Protein AF-A0A2R6PNF6-F1 (afdb_monomer_lite)

Radius of gyration: 22.4 Å; chains: 1; bounding box: 50×34×69 Å

Sequence (167 aa):
MGDRWRPDLLGSSRYIWYPLDFSSGSPQLVPADVWSVNIQAGTRFYFTTAHPSKMIKQFDVDATRRLFIGTYSAATGTSYEAENGQLGGSATIASDPSFSGGRVVGYLGRSFVNGGSNVLVDQPNTGGGHVILSVPVKVNLNSGANSITFGSGQTNYAGDLDRIIVY

Structure (mmCIF, N/CA/C/O backbone):
data_AF-A0A2R6PNF6-F1
#
_entry.id   AF-A0A2R6PNF6-F1
#
loop_
_atom_site.group_PDB
_atom_site.id
_atom_site.type_symbol
_atom_site.label_atom_id
_atom_site.label_alt_id
_atom_site.label_comp_id
_atom_site.label_asym_id
_atom_site.label_entity_id
_atom_site.label_seq_id
_atom_site.pdbx_PDB_ins_code
_atom_site.Cartn_x
_atom_site.Cartn_y
_atom_site.Cartn_z
_atom_site.occupancy
_atom_site.B_iso_or_equiv
_atom_site.auth_seq_id
_atom_site.auth_comp_id
_atom_site.auth_asym_id
_atom_site.auth_atom_id
_atom_site.pdbx_PDB_model_num
ATOM 1 N N . MET A 1 1 ? -8.439 6.205 14.883 1.00 93.75 1 MET A N 1
ATOM 2 C CA . MET A 1 1 ? -8.385 7.240 13.829 1.00 93.75 1 MET A CA 1
ATOM 3 C C . MET A 1 1 ? -7.156 8.084 14.091 1.00 93.75 1 MET A C 1
ATOM 5 O O . MET A 1 1 ? -6.995 8.516 15.224 1.00 93.75 1 MET A O 1
ATOM 9 N N . GLY A 1 2 ? -6.291 8.269 13.102 1.00 96.69 2 GLY A N 1
ATOM 10 C CA . GLY A 1 2 ? -5.138 9.162 13.195 1.00 96.69 2 GLY A CA 1
ATOM 11 C C . GLY A 1 2 ? -4.847 9.829 11.857 1.00 96.69 2 GLY A C 1
ATOM 12 O O . GLY A 1 2 ? -5.534 9.562 10.866 1.00 96.69 2 GLY A O 1
ATOM 13 N N . ASP A 1 3 ? -3.814 10.663 11.836 1.00 97.44 3 ASP A N 1
ATOM 14 C CA . ASP A 1 3 ? -3.415 11.457 10.677 1.00 97.44 3 ASP A CA 1
ATOM 15 C C . ASP A 1 3 ? -1.999 11.089 10.228 1.00 97.44 3 ASP A C 1
ATOM 17 O O . ASP A 1 3 ? -1.079 10.951 11.036 1.00 97.44 3 ASP A O 1
ATOM 21 N N . ARG A 1 4 ? -1.807 10.974 8.914 1.00 96.38 4 ARG A N 1
ATOM 22 C CA . ARG A 1 4 ? -0.496 11.040 8.273 1.00 96.38 4 ARG A CA 1
ATOM 23 C C . ARG A 1 4 ? -0.303 12.466 7.787 1.00 96.38 4 ARG A C 1
ATOM 25 O O . ARG A 1 4 ? -0.780 12.838 6.711 1.00 96.38 4 ARG A O 1
ATOM 32 N N . TRP A 1 5 ? 0.376 13.252 8.608 1.00 97.50 5 TRP A N 1
ATOM 33 C CA . TRP A 1 5 ? 0.703 14.632 8.289 1.00 97.50 5 TRP A CA 1
ATOM 34 C C . TRP A 1 5 ? 1.673 14.709 7.114 1.00 97.50 5 TRP A C 1
ATOM 36 O O . TRP A 1 5 ? 2.665 13.982 7.064 1.00 97.50 5 TRP A O 1
ATOM 46 N N . ARG A 1 6 ? 1.394 15.624 6.183 1.00 97.00 6 ARG A N 1
ATOM 47 C CA . ARG A 1 6 ? 2.323 16.037 5.126 1.00 97.00 6 ARG A CA 1
ATOM 48 C C . ARG A 1 6 ? 2.658 17.515 5.340 1.00 97.00 6 ARG A C 1
ATOM 50 O O . ARG A 1 6 ? 1.942 18.358 4.806 1.00 97.00 6 ARG A O 1
ATOM 57 N N . PRO A 1 7 ? 3.689 17.843 6.141 1.00 96.38 7 PRO A N 1
ATOM 58 C CA . PRO A 1 7 ? 3.960 19.220 6.563 1.00 96.38 7 PRO A CA 1
ATOM 59 C C . PRO A 1 7 ? 4.110 20.205 5.400 1.00 96.38 7 PRO A C 1
ATOM 61 O O . PRO A 1 7 ? 3.560 21.300 5.452 1.00 96.38 7 PRO A O 1
ATOM 64 N N . ASP A 1 8 ? 4.751 19.777 4.313 1.00 97.00 8 ASP A N 1
ATOM 65 C CA . ASP A 1 8 ? 4.999 20.624 3.137 1.00 97.00 8 ASP A CA 1
ATOM 66 C C . ASP A 1 8 ? 3.753 20.848 2.265 1.00 97.00 8 ASP A C 1
ATOM 68 O O . ASP A 1 8 ? 3.762 21.655 1.338 1.00 97.00 8 ASP A O 1
ATOM 72 N N . LEU A 1 9 ? 2.668 20.112 2.527 1.00 95.56 9 LEU A N 1
ATOM 73 C CA . LEU A 1 9 ? 1.405 20.234 1.808 1.00 95.56 9 LEU A CA 1
ATOM 74 C C . LEU A 1 9 ? 0.256 19.763 2.704 1.00 95.56 9 LEU A C 1
ATOM 76 O O . LEU A 1 9 ? -0.367 18.732 2.445 1.00 95.56 9 LEU A O 1
ATOM 80 N N . LEU A 1 10 ? -0.017 20.512 3.778 1.00 95.56 10 LEU A N 1
ATOM 81 C CA . LEU A 1 10 ? -0.927 20.097 4.857 1.00 95.56 10 LEU A CA 1
ATOM 82 C C . LEU A 1 10 ? -2.323 19.687 4.373 1.00 95.56 10 LEU A C 1
ATOM 84 O O . LEU A 1 10 ? -2.870 18.705 4.875 1.00 95.56 10 LEU A O 1
ATOM 88 N N . GLY A 1 11 ? -2.868 20.370 3.360 1.00 96.25 11 GLY A N 1
ATOM 89 C CA . GLY A 1 11 ? -4.158 20.025 2.741 1.00 96.25 11 GLY A CA 1
ATOM 90 C C . GLY A 1 11 ? -4.170 18.665 2.026 1.00 96.25 11 GLY A C 1
ATOM 91 O O . GLY A 1 11 ? -5.231 18.141 1.709 1.00 96.25 11 GLY A O 1
ATOM 92 N N . SER A 1 12 ? -2.996 18.073 1.795 1.00 95.44 12 SER A N 1
ATOM 93 C CA . SER A 1 12 ? -2.811 16.716 1.276 1.00 95.44 12 SER A CA 1
ATOM 94 C C . SER A 1 12 ? -2.382 15.706 2.346 1.00 95.44 12 SER A C 1
ATOM 96 O O . SER A 1 12 ? -1.924 14.614 2.003 1.00 95.44 12 SER A O 1
ATOM 98 N N . SER A 1 13 ? -2.551 16.024 3.631 1.00 97.25 13 SER A N 1
ATOM 99 C CA . SER A 1 13 ? -2.481 15.017 4.696 1.00 97.25 13 SER A CA 1
ATOM 100 C C . SER A 1 13 ? -3.547 13.932 4.476 1.00 97.25 13 SER A C 1
ATOM 102 O O . SER A 1 13 ? -4.490 14.100 3.690 1.00 97.25 13 SER A O 1
ATOM 104 N N . ARG A 1 14 ? -3.370 12.769 5.106 1.00 97.19 14 ARG A N 1
ATOM 105 C CA . ARG A 1 14 ? -4.261 11.611 4.929 1.00 97.19 14 ARG A CA 1
ATOM 106 C C . ARG A 1 14 ? -4.759 11.095 6.266 1.00 97.19 14 ARG A C 1
ATOM 108 O O . ARG A 1 14 ? -4.024 11.115 7.246 1.00 97.19 14 ARG A O 1
ATOM 115 N N . TYR A 1 15 ? -5.969 10.555 6.270 1.00 97.25 15 TYR A N 1
ATOM 116 C CA . TYR A 1 15 ? -6.504 9.830 7.414 1.00 97.25 15 TYR A CA 1
ATOM 117 C C . TYR A 1 15 ? -5.990 8.392 7.419 1.00 97.25 15 TYR A C 1
ATOM 119 O O . TYR A 1 15 ? -6.061 7.703 6.404 1.00 97.25 15 TYR A O 1
ATOM 127 N N . ILE A 1 16 ? -5.501 7.939 8.571 1.00 96.81 16 ILE A N 1
ATOM 128 C CA . ILE A 1 16 ? -5.072 6.561 8.813 1.00 96.81 16 ILE A CA 1
ATOM 129 C C . ILE A 1 16 ? -6.019 5.946 9.831 1.00 96.81 16 ILE A C 1
ATOM 131 O O . ILE A 1 16 ? -5.970 6.234 11.033 1.00 96.81 16 ILE A O 1
ATOM 135 N N . TRP A 1 17 ? -6.965 5.160 9.331 1.00 96.25 17 TRP A N 1
ATOM 136 C CA . TRP A 1 17 ? -7.996 4.536 10.144 1.00 96.25 17 TRP A CA 1
ATOM 137 C C . TRP A 1 17 ? -7.859 3.023 10.051 1.00 96.25 17 TRP A C 1
ATOM 139 O O . TRP A 1 17 ? -8.074 2.441 8.992 1.00 96.25 17 TRP A O 1
ATOM 149 N N . TYR A 1 18 ? -7.541 2.413 11.187 1.00 95.81 18 TYR A N 1
ATOM 150 C CA . TYR A 1 18 ? -7.525 0.970 11.371 1.00 95.81 18 TYR A CA 1
ATOM 151 C C . TYR A 1 18 ? -8.500 0.570 12.475 1.00 95.81 18 TYR A C 1
ATOM 153 O O . TYR A 1 18 ? -8.734 1.374 13.393 1.00 95.81 18 TYR A O 1
ATOM 161 N N . PRO A 1 19 ? -9.037 -0.660 12.425 1.00 94.62 19 PRO A N 1
ATOM 162 C CA . PRO A 1 19 ? -9.661 -1.265 13.588 1.00 94.62 19 PRO A CA 1
ATOM 163 C C . PRO A 1 19 ? -8.683 -1.297 14.768 1.00 94.62 19 PRO A C 1
ATOM 165 O O . PRO A 1 19 ? -7.486 -1.540 14.595 1.00 94.62 19 PRO A O 1
ATOM 168 N N . LEU A 1 20 ? -9.209 -1.043 15.965 1.00 93.44 20 LEU A N 1
ATOM 169 C CA . LEU A 1 20 ? -8.491 -1.203 17.224 1.00 93.44 20 LEU A CA 1
ATOM 170 C C . LEU A 1 20 ? -9.096 -2.408 17.944 1.00 93.44 20 LEU A C 1
ATOM 172 O O . LEU A 1 20 ? -10.225 -2.326 18.428 1.00 93.44 20 LEU A O 1
ATOM 176 N N . ASP A 1 21 ? -8.371 -3.521 17.960 1.00 89.50 21 ASP A N 1
ATOM 177 C CA . ASP A 1 21 ? -8.822 -4.771 18.562 1.00 89.50 21 ASP A CA 1
ATOM 178 C C . ASP A 1 21 ? -8.379 -4.861 20.029 1.00 89.50 21 ASP A C 1
ATOM 180 O O . ASP A 1 21 ? -7.241 -4.548 20.371 1.00 89.50 21 ASP A O 1
ATOM 184 N N . PHE A 1 22 ? -9.298 -5.286 20.893 1.00 89.94 22 PHE A N 1
ATOM 185 C CA . PHE A 1 22 ? -9.093 -5.481 22.331 1.00 89.94 22 PHE A CA 1
ATOM 186 C C . PHE A 1 22 ? -9.192 -6.959 22.738 1.00 89.94 22 PHE A C 1
ATOM 188 O O . PHE A 1 22 ? -9.133 -7.266 23.928 1.00 89.94 22 PHE A O 1
ATOM 195 N N . SER A 1 23 ? -9.352 -7.879 21.781 1.00 87.81 23 SER A N 1
ATOM 196 C CA . SER A 1 23 ? -9.549 -9.316 22.026 1.00 87.81 23 SER A CA 1
ATOM 197 C C . SER A 1 23 ? -8.434 -9.962 22.861 1.00 87.81 23 SER A C 1
ATOM 199 O O . SER A 1 23 ? -8.693 -10.881 23.634 1.00 87.81 23 SER A O 1
ATOM 201 N N . SER A 1 24 ? -7.209 -9.439 22.767 1.00 91.94 24 SER A N 1
ATOM 202 C CA . SER A 1 24 ? -6.041 -9.883 23.539 1.00 91.94 24 SER A CA 1
ATOM 203 C C . SER A 1 24 ? -5.970 -9.313 24.966 1.00 91.94 24 SER A C 1
ATOM 205 O O . SER A 1 24 ? -5.043 -9.627 25.709 1.00 91.94 24 SER A O 1
ATOM 207 N N . GLY A 1 25 ? -6.909 -8.443 25.355 1.00 92.44 25 GLY A N 1
ATOM 208 C CA . GLY A 1 25 ? -6.885 -7.695 26.617 1.00 92.44 25 GLY A CA 1
ATOM 209 C C . GLY A 1 25 ? -6.041 -6.415 26.578 1.00 92.44 25 GLY A C 1
ATOM 210 O O . GLY A 1 25 ? -6.050 -5.651 27.541 1.00 92.44 25 GLY A O 1
ATOM 211 N N . SER A 1 26 ? -5.340 -6.139 25.474 1.00 93.81 26 SER A N 1
ATOM 212 C CA . SER A 1 26 ? -4.637 -4.875 25.222 1.00 93.81 26 SER A CA 1
ATOM 213 C C . SER A 1 26 ? -4.978 -4.346 23.825 1.00 93.81 26 SER A C 1
ATOM 215 O O . SER A 1 26 ? -5.075 -5.144 22.895 1.00 93.81 26 SER A O 1
ATOM 217 N N . PRO A 1 27 ? -5.140 -3.023 23.642 1.00 93.69 27 PRO A N 1
ATOM 218 C CA . PRO A 1 27 ? -5.460 -2.450 22.339 1.00 93.69 27 PRO A CA 1
ATOM 219 C C . PRO A 1 27 ? -4.344 -2.720 21.324 1.00 93.69 27 PRO A C 1
ATOM 221 O O . PRO A 1 27 ? -3.187 -2.378 21.569 1.00 93.69 27 PRO A O 1
ATOM 224 N N . GLN A 1 28 ? -4.699 -3.293 20.176 1.00 96.00 28 GLN A N 1
ATOM 225 C CA . GLN A 1 28 ? -3.806 -3.541 19.043 1.00 96.00 28 GLN A CA 1
ATOM 226 C C . GLN A 1 28 ? -4.415 -2.973 17.761 1.00 96.00 28 GLN A C 1
ATOM 228 O O . GLN A 1 28 ? -5.604 -3.146 17.493 1.00 96.00 28 GLN A O 1
ATOM 233 N N . LEU A 1 29 ? -3.607 -2.281 16.955 1.00 95.62 29 LEU A N 1
ATOM 234 C CA . LEU A 1 29 ? -4.034 -1.874 15.617 1.00 95.62 29 LEU A CA 1
ATOM 235 C C . LEU A 1 29 ? -4.076 -3.101 14.708 1.00 95.62 29 LEU A C 1
ATOM 237 O O . LEU A 1 29 ? -3.126 -3.878 14.674 1.00 95.62 29 LEU A O 1
ATOM 241 N N . VAL A 1 30 ? -5.149 -3.236 13.934 1.00 96.25 30 VAL A N 1
ATOM 242 C CA . VAL A 1 30 ? -5.263 -4.271 12.903 1.00 96.25 30 VAL A CA 1
ATOM 243 C C . VAL A 1 30 ? 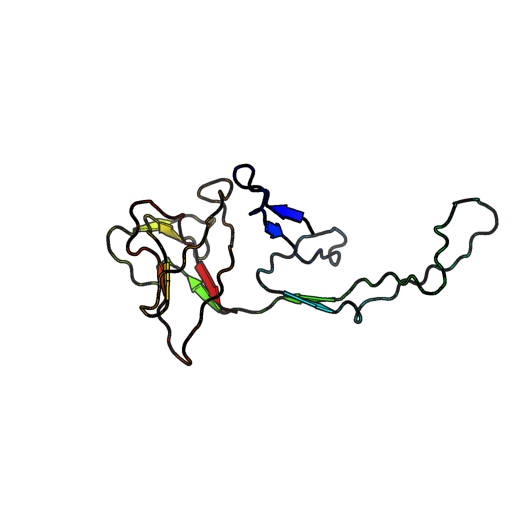-4.847 -3.663 11.561 1.00 96.25 30 VAL A C 1
ATOM 245 O O . VAL A 1 30 ? -5.585 -2.820 11.041 1.00 96.25 30 VAL A O 1
ATOM 248 N N . PRO A 1 31 ? -3.691 -4.043 10.984 1.00 94.62 31 PRO A N 1
ATOM 249 C CA . PRO A 1 31 ? -3.227 -3.496 9.712 1.00 94.62 31 PRO A CA 1
ATOM 250 C C . PRO A 1 31 ? -4.060 -4.067 8.555 1.00 94.62 31 PRO A C 1
ATOM 252 O O . PRO A 1 31 ? -3.715 -5.083 7.960 1.00 94.62 31 PRO A O 1
ATOM 255 N N . ALA A 1 32 ? -5.190 -3.425 8.265 1.00 95.38 32 ALA A N 1
ATOM 256 C CA . ALA A 1 32 ? -6.097 -3.794 7.182 1.00 95.38 32 ALA A CA 1
ATOM 257 C C . ALA A 1 32 ? -6.181 -2.654 6.160 1.00 95.38 32 ALA A C 1
ATOM 259 O O . ALA A 1 32 ? -6.781 -1.619 6.452 1.00 95.38 32 ALA A O 1
ATOM 260 N N . ASP A 1 33 ? -5.602 -2.837 4.967 1.00 96.12 33 ASP A N 1
ATOM 261 C CA . ASP A 1 33 ? -5.587 -1.790 3.929 1.00 96.12 33 ASP A CA 1
ATOM 262 C C . ASP A 1 33 ? -7.004 -1.419 3.467 1.00 96.12 33 ASP A C 1
ATOM 264 O O . ASP A 1 33 ? -7.302 -0.254 3.201 1.00 96.12 33 ASP A O 1
ATOM 268 N N . VAL A 1 34 ? -7.886 -2.421 3.392 1.00 97.44 34 VAL A N 1
ATOM 269 C CA . VAL A 1 34 ? -9.302 -2.274 3.050 1.00 97.44 34 VAL A CA 1
ATOM 270 C C . VAL A 1 34 ? -10.135 -3.016 4.091 1.00 97.44 34 VAL A C 1
ATOM 272 O O . VAL A 1 34 ? -9.927 -4.201 4.352 1.00 97.44 34 VAL A O 1
ATOM 275 N N . TRP A 1 35 ? -11.091 -2.321 4.702 1.00 96.88 35 TRP A N 1
ATOM 276 C CA . TRP A 1 35 ? -11.970 -2.884 5.724 1.00 96.88 35 TRP A CA 1
ATOM 277 C C . TRP A 1 35 ? -13.325 -2.174 5.745 1.00 96.88 35 TRP A C 1
ATOM 279 O O . TRP A 1 35 ? -13.468 -1.048 5.265 1.00 96.88 35 TRP A O 1
ATOM 289 N N . SER A 1 36 ? -14.330 -2.843 6.305 1.00 94.12 36 SER A N 1
ATOM 290 C CA . SER A 1 36 ? -15.666 -2.292 6.531 1.00 94.12 36 SER A CA 1
ATOM 291 C C . SER A 1 36 ? -16.015 -2.283 8.017 1.00 94.12 36 SER A C 1
ATOM 293 O O . SER A 1 36 ? -15.490 -3.074 8.804 1.00 94.12 36 SER A O 1
ATOM 295 N N . VAL A 1 37 ? -16.917 -1.379 8.402 1.00 91.06 37 VAL A N 1
ATOM 296 C CA . VAL A 1 37 ? -17.441 -1.259 9.765 1.00 91.06 37 VAL A CA 1
ATOM 297 C C . VAL A 1 37 ? -18.953 -1.419 9.760 1.00 91.06 37 VAL A C 1
ATOM 299 O O . VAL A 1 37 ? -19.651 -0.787 8.969 1.00 91.06 37 VAL A O 1
ATOM 302 N N . ASN A 1 38 ? -19.470 -2.230 10.679 1.00 87.31 38 ASN A N 1
ATOM 303 C CA . ASN A 1 38 ? -20.888 -2.272 10.997 1.00 87.31 38 ASN A CA 1
ATOM 304 C C . ASN A 1 38 ? -21.105 -1.670 12.386 1.00 87.31 38 ASN A C 1
ATOM 306 O O . ASN A 1 38 ? -20.928 -2.319 13.416 1.00 87.31 38 ASN A O 1
ATOM 310 N N . ILE A 1 39 ? -21.521 -0.405 12.401 1.00 81.56 39 ILE A N 1
ATOM 311 C CA . ILE A 1 39 ? -21.766 0.355 13.632 1.00 81.56 39 ILE A CA 1
ATOM 312 C C . ILE A 1 39 ? -23.014 -0.109 14.397 1.00 81.56 39 ILE A C 1
ATOM 314 O O . ILE A 1 39 ? -23.189 0.255 15.554 1.00 81.56 39 ILE A O 1
ATOM 318 N N . GLN A 1 40 ? -23.886 -0.900 13.767 1.00 79.62 40 GLN A N 1
ATOM 319 C CA . GLN A 1 40 ? -25.121 -1.393 14.378 1.00 79.62 40 GLN A CA 1
ATOM 320 C C . GLN A 1 40 ? -24.946 -2.780 15.009 1.00 79.62 40 GLN A C 1
ATOM 322 O O . GLN A 1 40 ? -25.655 -3.105 15.960 1.00 79.62 40 GLN A O 1
ATOM 327 N N . ALA A 1 41 ? -24.002 -3.585 14.510 1.00 67.56 41 ALA A N 1
ATOM 328 C CA . ALA A 1 41 ? -23.801 -4.986 14.896 1.00 67.56 41 ALA A CA 1
ATOM 329 C C . ALA A 1 41 ? -22.947 -5.195 16.167 1.00 67.56 41 ALA A C 1
ATOM 331 O O . ALA A 1 41 ? -22.397 -6.269 16.382 1.00 67.56 41 ALA A O 1
ATOM 332 N N . GLY A 1 42 ? -22.845 -4.177 17.019 1.00 62.25 42 GLY A N 1
ATOM 333 C CA . GLY A 1 42 ? -21.996 -4.169 18.208 1.00 62.25 42 GLY A CA 1
ATOM 334 C C . GLY A 1 42 ? -22.663 -4.571 19.524 1.00 62.25 42 GLY A C 1
ATOM 335 O O . GLY A 1 42 ? -23.891 -4.550 19.662 1.00 62.25 42 GLY A O 1
ATOM 336 N N . THR A 1 43 ? -21.839 -4.838 20.542 1.00 55.34 43 THR A N 1
ATOM 337 C CA . THR A 1 43 ? -22.298 -5.000 21.930 1.00 55.34 43 THR A CA 1
ATOM 338 C C . THR A 1 43 ? -22.843 -3.675 22.450 1.00 55.34 43 THR A C 1
ATOM 340 O O . THR A 1 43 ? -22.192 -2.630 22.374 1.00 55.34 43 THR A O 1
ATOM 343 N N . ARG A 1 44 ? -24.059 -3.719 22.994 1.00 55.56 44 ARG A N 1
ATOM 344 C CA . ARG A 1 44 ? -24.709 -2.568 23.618 1.00 55.56 44 ARG A CA 1
ATOM 345 C C . ARG A 1 44 ? -24.198 -2.427 25.043 1.00 55.56 44 ARG A C 1
ATOM 347 O O . ARG A 1 44 ? -24.450 -3.301 25.868 1.00 55.56 44 ARG A O 1
ATOM 354 N N . PHE A 1 45 ? -23.537 -1.317 25.345 1.00 53.97 45 PHE A N 1
ATOM 355 C CA . PHE A 1 45 ? -23.297 -0.947 26.733 1.00 53.97 45 PHE A CA 1
ATOM 356 C C . PHE A 1 45 ? -24.523 -0.220 27.274 1.00 53.97 45 PHE A C 1
ATOM 358 O O . PHE A 1 45 ? -24.863 0.879 26.834 1.00 53.97 45 PHE A O 1
ATOM 365 N N . TYR A 1 46 ? -25.197 -0.858 28.228 1.00 51.16 46 TYR A N 1
ATOM 366 C CA . TYR A 1 46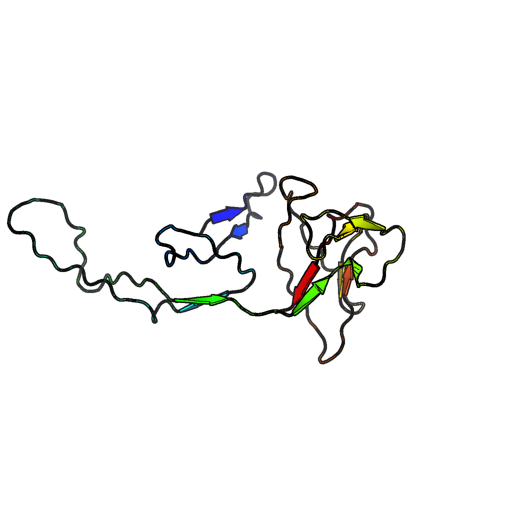 ? -26.188 -0.204 29.067 1.00 51.16 46 TYR A CA 1
ATOM 367 C C . TYR A 1 46 ? -25.456 0.350 30.287 1.00 51.16 46 TYR A C 1
ATOM 369 O O . TYR A 1 46 ? -24.935 -0.411 31.099 1.00 51.16 46 TYR A O 1
ATOM 377 N N . PHE A 1 47 ? -25.398 1.673 30.423 1.00 52.62 47 PHE A N 1
ATOM 378 C CA . PHE A 1 47 ? -24.995 2.277 31.688 1.00 52.62 47 PHE A CA 1
ATOM 379 C C . PHE A 1 47 ? -26.141 2.066 32.681 1.00 52.62 47 PHE A C 1
ATOM 381 O O . PHE A 1 47 ? -27.195 2.683 32.550 1.00 52.62 47 PHE A O 1
ATOM 388 N N . THR A 1 48 ? -25.970 1.169 33.653 1.00 48.22 48 THR A N 1
ATOM 389 C CA . THR A 1 48 ? -26.929 1.030 34.753 1.00 48.22 48 THR A CA 1
ATOM 390 C C . THR A 1 48 ? -26.565 2.023 35.849 1.00 48.22 48 THR A C 1
ATOM 392 O O . THR A 1 48 ? -25.522 1.898 36.493 1.00 48.22 48 THR A O 1
ATOM 395 N N . THR A 1 49 ? -27.416 3.020 36.073 1.00 47.62 49 THR A N 1
ATOM 396 C CA . THR A 1 49 ? -27.296 3.966 37.186 1.00 47.62 49 THR A CA 1
ATOM 397 C C . THR A 1 49 ? -27.655 3.250 38.488 1.00 47.62 49 THR A C 1
ATOM 399 O O . THR A 1 49 ? -28.809 3.222 38.900 1.00 47.62 49 THR A O 1
ATOM 402 N N . ALA A 1 50 ? -26.678 2.636 39.147 1.00 45.38 50 ALA A N 1
ATOM 403 C CA . ALA A 1 50 ? -26.844 2.181 40.522 1.00 45.38 50 ALA A CA 1
ATOM 404 C C . ALA A 1 50 ? -25.595 2.532 41.325 1.00 45.38 50 ALA A C 1
ATOM 406 O O . ALA A 1 50 ? -24.682 1.724 41.443 1.00 45.38 50 ALA A O 1
ATOM 407 N N . HIS A 1 51 ? -25.556 3.753 41.860 1.00 44.44 51 HIS A N 1
ATOM 408 C CA . HIS A 1 51 ? -24.764 4.093 43.041 1.00 44.44 51 HIS A CA 1
ATOM 409 C C . HIS A 1 51 ? -25.605 5.011 43.934 1.00 44.44 51 HIS A C 1
ATOM 411 O O . HIS A 1 51 ? -25.787 6.185 43.604 1.00 44.44 51 HIS A O 1
ATOM 417 N N . PRO A 1 52 ? -26.114 4.525 45.077 1.00 49.53 52 PRO A N 1
ATOM 418 C CA . PRO A 1 52 ? -26.547 5.427 46.121 1.00 49.53 52 PRO A CA 1
ATOM 419 C C . PRO A 1 52 ? -25.278 6.053 46.721 1.00 49.53 52 PRO A C 1
ATOM 421 O O . PRO A 1 52 ? -24.394 5.335 47.187 1.00 49.53 52 PRO A O 1
ATOM 424 N N . SER A 1 53 ? -25.204 7.385 46.766 1.00 52.53 53 SER A N 1
ATOM 425 C CA . SER A 1 53 ? -24.357 8.187 47.684 1.00 52.53 53 SER A CA 1
ATOM 426 C C . SER A 1 53 ? -23.071 8.878 47.191 1.00 52.53 53 SER A C 1
ATOM 428 O O . SER A 1 53 ? -22.422 9.499 48.031 1.00 52.53 53 SER A O 1
ATOM 430 N N . LYS A 1 54 ? -22.669 8.895 45.909 1.00 49.94 54 LYS A N 1
ATOM 431 C CA . LYS A 1 54 ? -21.546 9.776 45.495 1.00 49.94 54 LYS A CA 1
ATOM 432 C C . LYS A 1 54 ? -21.809 10.529 44.197 1.00 49.94 54 LYS A C 1
ATOM 434 O O . LYS A 1 54 ? -21.999 9.925 43.149 1.00 49.94 54 LYS A O 1
ATOM 439 N N . MET A 1 55 ? -21.765 11.862 44.302 1.00 42.97 55 MET A N 1
ATOM 440 C CA . MET A 1 55 ? -21.768 12.818 43.194 1.00 42.97 55 MET A CA 1
ATOM 441 C C . MET A 1 55 ? -20.527 12.628 42.314 1.00 42.97 55 MET A C 1
ATOM 443 O O . MET A 1 55 ? -19.555 13.372 42.397 1.00 42.97 55 MET A O 1
ATOM 447 N N . ILE A 1 56 ? -20.569 11.630 41.442 1.00 44.81 56 ILE A N 1
ATOM 448 C CA . ILE A 1 56 ? -19.928 11.740 40.140 1.00 44.81 56 ILE A CA 1
ATOM 449 C C . ILE A 1 56 ? -20.957 12.486 39.296 1.00 44.81 56 ILE A C 1
ATOM 451 O O . ILE A 1 56 ? -22.107 12.055 39.228 1.00 44.81 56 ILE A O 1
ATOM 455 N N . LYS A 1 57 ? -20.583 13.617 38.685 1.00 47.41 57 LYS A N 1
ATOM 456 C CA . LYS A 1 57 ? -21.371 14.193 37.588 1.00 47.41 57 LYS A CA 1
ATOM 457 C C . LYS A 1 57 ? -21.278 13.210 36.425 1.00 47.41 57 LYS A C 1
ATOM 459 O O . LYS A 1 57 ? -20.430 13.329 35.546 1.00 47.41 57 LYS A O 1
ATOM 464 N N . GLN A 1 58 ? -22.085 12.162 36.531 1.00 50.41 58 GLN A N 1
ATOM 465 C CA . GLN A 1 58 ? -22.392 11.221 35.484 1.00 50.41 58 GLN A CA 1
ATOM 466 C C . GLN A 1 58 ? -22.840 12.073 34.305 1.00 50.41 58 GLN A C 1
ATOM 468 O O . GLN A 1 58 ? -23.663 12.969 34.473 1.00 50.41 58 GLN A O 1
ATOM 473 N N . PHE A 1 59 ? -22.215 11.871 33.148 1.00 50.38 59 PHE A N 1
ATOM 474 C CA . PHE A 1 59 ? -22.717 12.435 31.904 1.00 50.38 59 PHE A CA 1
ATOM 475 C C . PHE A 1 59 ? -24.234 12.197 31.889 1.00 50.38 59 PHE A C 1
ATOM 477 O O . PHE A 1 59 ? -24.649 11.045 32.021 1.00 50.38 59 PHE A O 1
ATOM 484 N N . ASP A 1 60 ? -25.045 13.255 31.798 1.00 47.31 60 ASP A N 1
ATOM 485 C CA . ASP A 1 60 ? -26.481 13.119 31.559 1.00 47.31 60 ASP A CA 1
ATOM 486 C C . ASP A 1 60 ? -26.634 12.505 30.166 1.00 47.31 60 ASP A C 1
ATOM 488 O O . ASP A 1 60 ? -26.602 13.163 29.122 1.00 47.31 60 ASP A O 1
ATOM 492 N N . VAL A 1 61 ? -26.662 11.179 30.149 1.00 50.38 61 VAL A N 1
ATOM 493 C CA . VAL A 1 61 ? -26.962 10.373 28.983 1.00 50.38 61 VAL A CA 1
ATOM 494 C C . VAL A 1 61 ? -28.484 10.327 28.937 1.00 50.38 61 VAL A C 1
ATOM 496 O O . VAL A 1 61 ? -29.100 9.460 29.551 1.00 50.38 61 VAL A O 1
ATOM 499 N N . ASP A 1 62 ? -29.099 11.283 28.234 1.00 51.59 62 ASP A N 1
ATOM 500 C CA . ASP A 1 62 ? -30.458 11.097 27.712 1.00 51.59 62 ASP A CA 1
ATOM 501 C C . ASP A 1 62 ? -30.525 9.697 27.072 1.00 51.59 62 ASP A C 1
ATOM 503 O O . ASP A 1 62 ? -29.563 9.267 26.425 1.00 51.59 62 ASP A O 1
ATOM 507 N N . ALA A 1 63 ? -31.625 8.968 27.280 1.00 48.75 63 ALA A N 1
ATOM 508 C CA . ALA A 1 63 ? -31.825 7.535 27.008 1.00 48.75 63 ALA A CA 1
ATOM 509 C C . ALA A 1 63 ? -31.589 7.105 25.536 1.00 48.75 63 ALA A C 1
ATOM 511 O O . ALA A 1 63 ? -31.746 5.939 25.156 1.00 48.75 63 ALA A O 1
ATOM 512 N N . THR A 1 64 ? -31.193 8.053 24.698 1.00 51.00 64 THR A N 1
ATOM 513 C CA . THR A 1 64 ? -30.841 7.960 23.287 1.00 51.00 64 THR A CA 1
ATOM 514 C C . THR A 1 64 ? -29.333 7.835 23.025 1.00 51.00 64 THR A C 1
ATOM 516 O O . THR A 1 64 ? -28.949 7.349 21.959 1.00 51.00 64 THR A O 1
ATOM 519 N N . ARG A 1 65 ? -28.447 8.191 23.969 1.00 54.72 65 ARG A N 1
ATOM 520 C CA . ARG A 1 65 ? -26.983 8.114 23.784 1.00 54.72 65 ARG A CA 1
ATOM 521 C C . ARG A 1 65 ? -26.445 6.710 24.084 1.00 54.72 65 ARG A C 1
ATOM 523 O O . ARG A 1 65 ? -26.004 6.388 25.182 1.00 54.72 65 ARG A O 1
ATOM 530 N N . ARG A 1 66 ? -26.494 5.860 23.060 1.00 54.47 66 ARG A N 1
ATOM 531 C CA . ARG A 1 66 ? -25.987 4.481 23.067 1.00 54.47 66 ARG A CA 1
ATOM 532 C C . ARG A 1 66 ? -24.534 4.454 22.590 1.00 54.47 66 ARG A C 1
ATOM 534 O O . ARG A 1 66 ? -24.248 4.905 21.484 1.00 54.47 66 ARG A O 1
ATOM 541 N N . LEU A 1 67 ? -23.628 3.903 23.400 1.00 57.75 67 LEU A N 1
ATOM 542 C CA . LEU A 1 67 ? -22.267 3.597 22.959 1.00 57.75 67 LEU A CA 1
ATOM 543 C C . LEU A 1 67 ? -22.295 2.265 22.203 1.00 57.75 67 LEU A C 1
ATOM 545 O O . LEU A 1 67 ? -22.483 1.207 22.803 1.00 57.75 67 LEU A O 1
ATOM 549 N N . PHE A 1 68 ? -22.150 2.335 20.882 1.00 56.56 68 PHE A N 1
ATOM 550 C CA . PHE A 1 68 ? -21.997 1.165 20.025 1.00 56.56 68 PHE A CA 1
ATOM 551 C C . PHE A 1 68 ? -20.511 0.915 19.779 1.00 56.56 68 PHE A C 1
ATOM 553 O O . PHE A 1 68 ? -19.830 1.759 19.197 1.00 56.56 68 PHE A O 1
ATOM 560 N N . ILE A 1 69 ? -20.017 -0.254 20.187 1.00 66.38 69 ILE A N 1
ATOM 561 C CA . ILE A 1 69 ? -18.727 -0.763 19.713 1.00 66.38 69 ILE A CA 1
ATOM 562 C C . ILE A 1 69 ? -19.029 -1.611 18.481 1.00 66.38 69 ILE A C 1
ATOM 564 O O . ILE A 1 69 ? -19.414 -2.768 18.615 1.00 66.38 69 ILE A O 1
ATOM 568 N N . GLY A 1 70 ? -18.963 -1.003 17.295 1.00 72.19 70 GLY A N 1
ATOM 569 C CA . GLY A 1 70 ? -19.249 -1.689 16.032 1.00 72.19 70 GLY A CA 1
ATOM 570 C C . GLY A 1 70 ? -18.301 -2.861 15.764 1.00 72.19 70 GLY A C 1
ATOM 571 O O . GLY A 1 70 ? -17.194 -2.912 16.296 1.00 72.19 70 GLY A O 1
ATOM 572 N N . THR A 1 71 ? -18.722 -3.791 14.912 1.00 86.06 71 THR A N 1
ATOM 573 C CA . THR A 1 71 ? -17.846 -4.854 14.398 1.00 86.06 71 THR A CA 1
ATOM 574 C C . THR A 1 71 ? -17.121 -4.371 13.147 1.00 86.06 71 THR A C 1
ATOM 576 O O . THR A 1 71 ? -17.618 -3.494 12.435 1.00 86.06 71 THR A O 1
ATOM 579 N N . TYR A 1 72 ? -15.972 -4.966 12.834 1.00 90.69 72 TYR A N 1
ATOM 580 C CA . TYR A 1 72 ? -15.253 -4.717 11.586 1.00 90.69 72 TYR A CA 1
ATOM 581 C C . TYR A 1 72 ? -15.073 -6.010 10.786 1.00 90.69 72 TYR A C 1
ATOM 583 O O . TYR A 1 72 ? -15.125 -7.103 11.345 1.00 90.69 72 TYR A O 1
ATOM 591 N N . SER A 1 73 ? -14.842 -5.875 9.481 1.00 93.44 73 SER A N 1
ATOM 592 C CA . SER A 1 73 ? -14.402 -6.965 8.607 1.00 93.44 73 SER A CA 1
ATOM 593 C C . SER A 1 73 ? -13.250 -6.472 7.741 1.00 93.44 73 SER A C 1
ATOM 595 O O . SER A 1 73 ? -13.402 -5.478 7.031 1.00 93.44 73 SER A O 1
ATOM 597 N N . ALA A 1 74 ? -12.107 -7.156 7.785 1.00 94.06 74 ALA A N 1
ATOM 598 C CA . ALA A 1 74 ? -11.005 -6.904 6.859 1.00 94.06 74 ALA A CA 1
ATOM 599 C C . ALA A 1 74 ? -11.313 -7.558 5.503 1.00 94.06 74 ALA A C 1
ATOM 601 O O . ALA A 1 74 ? -11.836 -8.674 5.457 1.00 94.06 74 ALA A O 1
ATOM 602 N N . ALA A 1 75 ? -11.019 -6.866 4.403 1.00 96.19 75 ALA A N 1
ATOM 603 C CA . ALA A 1 75 ? -11.096 -7.466 3.079 1.00 96.19 75 ALA A CA 1
ATOM 604 C C . ALA A 1 75 ? -9.961 -8.486 2.906 1.00 96.19 75 ALA A C 1
ATOM 606 O O . ALA A 1 75 ? -8.867 -8.313 3.440 1.00 96.19 75 ALA A O 1
ATOM 607 N N . THR A 1 76 ? -10.222 -9.554 2.154 1.00 96.25 76 THR A N 1
ATOM 608 C CA . THR A 1 76 ? -9.193 -10.526 1.766 1.00 96.25 76 THR A CA 1
ATOM 609 C C . THR A 1 76 ? -8.761 -10.218 0.345 1.00 96.25 76 THR A C 1
ATOM 611 O O . THR A 1 76 ? -9.614 -10.100 -0.529 1.00 96.25 76 THR A O 1
ATOM 614 N N . GLY A 1 77 ? -7.457 -10.090 0.120 1.00 96.56 77 GLY A N 1
ATOM 615 C CA . GLY A 1 77 ? -6.895 -9.846 -1.202 1.00 96.56 77 GLY A CA 1
ATOM 616 C C . GLY A 1 77 ? -5.919 -10.936 -1.630 1.00 96.56 77 GLY A C 1
ATOM 617 O O . GLY A 1 77 ? -5.460 -11.744 -0.823 1.00 96.56 77 GLY A O 1
ATOM 618 N N . THR A 1 78 ? -5.588 -10.950 -2.918 1.00 98.12 78 THR A N 1
ATOM 619 C CA . THR A 1 78 ? -4.529 -11.804 -3.471 1.00 98.12 78 THR A CA 1
ATOM 620 C C . THR A 1 78 ? -3.211 -11.046 -3.474 1.00 98.12 78 THR A C 1
ATOM 622 O O . THR A 1 78 ? -3.150 -9.917 -3.961 1.00 98.12 78 THR A O 1
ATOM 625 N N . SER A 1 79 ? -2.167 -11.664 -2.921 1.00 97.88 79 SER A N 1
ATOM 626 C CA . SER A 1 79 ? -0.824 -11.082 -2.864 1.00 97.88 79 SER A CA 1
ATOM 627 C C . SER A 1 79 ? -0.001 -11.482 -4.082 1.00 97.88 79 SER A C 1
ATOM 629 O O . SER A 1 79 ? -0.049 -12.637 -4.503 1.00 97.88 79 SER A O 1
ATOM 631 N N . TYR A 1 80 ? 0.767 -10.537 -4.613 1.00 98.31 80 TYR A N 1
ATOM 632 C CA . TYR A 1 80 ? 1.722 -10.762 -5.691 1.00 98.31 80 TYR A CA 1
ATOM 633 C C . TYR A 1 80 ? 3.061 -10.149 -5.292 1.00 98.31 80 TYR A C 1
ATOM 635 O O . TYR A 1 80 ? 3.165 -8.925 -5.178 1.00 98.31 80 TYR A O 1
ATOM 643 N N . GLU A 1 81 ? 4.052 -11.008 -5.071 1.00 98.38 81 GLU A N 1
ATOM 644 C CA . GLU A 1 81 ? 5.420 -10.598 -4.747 1.00 98.38 81 GLU A CA 1
ATOM 645 C C . GLU A 1 81 ? 6.075 -9.918 -5.950 1.00 98.38 81 GLU A C 1
ATOM 647 O O . GLU A 1 81 ? 5.955 -10.399 -7.086 1.00 98.38 81 GLU A O 1
ATOM 652 N N . ALA A 1 82 ? 6.760 -8.800 -5.720 1.00 97.44 82 ALA A N 1
ATOM 653 C CA . ALA A 1 82 ? 7.361 -8.029 -6.800 1.00 97.44 82 ALA A CA 1
ATOM 654 C C . ALA A 1 82 ? 8.504 -8.792 -7.477 1.00 97.44 82 ALA A C 1
ATOM 656 O O . ALA A 1 82 ? 8.648 -8.718 -8.698 1.00 97.44 82 ALA A O 1
ATOM 657 N N . GLU A 1 83 ? 9.283 -9.571 -6.721 1.00 97.75 83 GLU A N 1
ATOM 658 C CA . GLU A 1 83 ? 10.403 -10.360 -7.239 1.00 97.75 83 GLU A CA 1
ATOM 659 C C . GLU A 1 83 ? 9.972 -11.511 -8.159 1.00 97.75 83 GLU A C 1
ATOM 661 O O . GLU A 1 83 ? 10.801 -12.051 -8.891 1.00 97.75 83 GLU A O 1
ATOM 666 N N . ASN A 1 84 ? 8.684 -11.868 -8.150 1.00 97.81 84 ASN A N 1
ATOM 667 C CA . ASN A 1 84 ? 8.101 -12.840 -9.077 1.00 97.81 84 ASN A CA 1
ATOM 668 C C . ASN A 1 84 ? 7.605 -12.186 -10.380 1.00 97.81 84 ASN A C 1
ATOM 670 O O . ASN A 1 84 ? 7.171 -12.883 -11.300 1.00 97.81 84 ASN A O 1
ATOM 674 N N . GLY A 1 85 ? 7.642 -10.853 -10.465 1.00 95.81 85 GLY A N 1
ATOM 675 C CA . GLY A 1 85 ? 7.314 -10.096 -11.665 1.00 95.81 85 GLY A CA 1
ATOM 676 C C . GLY A 1 85 ? 8.435 -10.108 -12.708 1.00 95.81 85 GLY A C 1
ATOM 677 O O . GLY A 1 85 ? 9.590 -10.430 -12.436 1.00 95.81 85 GLY A O 1
ATOM 678 N N . GLN A 1 86 ? 8.100 -9.706 -13.934 1.00 94.88 86 GLN A N 1
ATOM 679 C CA . GLN A 1 86 ? 9.106 -9.480 -14.969 1.00 94.88 86 GLN A CA 1
ATOM 680 C C . GLN A 1 86 ? 9.829 -8.150 -14.720 1.00 94.88 86 GLN A C 1
ATOM 682 O O . GLN A 1 86 ? 9.207 -7.088 -14.732 1.00 94.88 86 GLN A O 1
ATOM 687 N N . LEU A 1 87 ? 11.152 -8.203 -14.555 1.00 93.62 87 LEU A N 1
ATOM 688 C CA . LEU A 1 87 ? 11.990 -7.009 -14.440 1.00 93.62 87 LEU A CA 1
ATOM 689 C C . LEU A 1 87 ? 12.291 -6.401 -15.815 1.00 93.62 87 LEU A C 1
ATOM 691 O O . LEU A 1 87 ? 12.424 -7.105 -16.818 1.00 93.62 87 LEU A O 1
ATOM 695 N N . GLY A 1 88 ? 12.442 -5.080 -15.847 1.00 88.31 88 GLY A N 1
ATOM 696 C CA . GLY A 1 88 ? 12.861 -4.329 -17.025 1.00 88.31 88 GLY A CA 1
ATOM 697 C C . GLY A 1 88 ? 13.821 -3.200 -16.656 1.00 88.31 88 GLY A C 1
ATOM 698 O O . GLY A 1 88 ? 13.839 -2.727 -15.519 1.00 88.31 88 GLY A O 1
ATOM 699 N N . GLY A 1 89 ? 14.619 -2.755 -17.629 1.00 88.12 89 GLY A N 1
ATOM 700 C CA . GLY A 1 89 ? 15.599 -1.688 -17.420 1.00 88.12 89 GLY A CA 1
ATOM 701 C C . GLY A 1 89 ? 16.661 -2.068 -16.386 1.00 88.12 89 GLY A C 1
ATOM 702 O O . GLY A 1 89 ? 17.245 -3.144 -16.463 1.00 88.12 89 GLY A O 1
ATOM 703 N N . SER A 1 90 ? 16.915 -1.168 -15.437 1.00 89.19 90 SER A N 1
ATOM 704 C CA . SER A 1 90 ? 17.916 -1.322 -14.374 1.00 89.19 90 SER A CA 1
ATOM 705 C C . SER A 1 90 ? 17.345 -1.819 -13.040 1.00 89.19 90 SER A C 1
ATOM 707 O O . SER A 1 90 ? 18.034 -1.717 -12.029 1.00 89.19 90 SER A O 1
ATOM 709 N N . ALA A 1 91 ? 16.096 -2.296 -13.005 1.00 93.62 91 ALA A N 1
ATOM 710 C CA . ALA A 1 91 ? 15.494 -2.826 -11.783 1.00 93.62 91 ALA A CA 1
ATOM 711 C C . ALA A 1 91 ? 16.261 -4.062 -11.286 1.00 93.62 91 ALA A C 1
ATOM 713 O O . ALA A 1 91 ? 16.672 -4.909 -12.085 1.00 93.62 91 ALA A O 1
ATOM 714 N N . THR A 1 92 ? 16.438 -4.182 -9.971 1.00 95.25 92 THR A N 1
ATOM 715 C CA . THR A 1 92 ? 17.176 -5.294 -9.351 1.00 95.25 92 THR A CA 1
ATOM 716 C C . THR A 1 92 ? 16.427 -5.860 -8.154 1.00 95.25 92 THR A C 1
ATOM 718 O O . THR A 1 92 ? 15.591 -5.188 -7.552 1.00 95.25 92 THR A O 1
ATOM 721 N N . ILE A 1 93 ? 16.730 -7.112 -7.808 1.00 97.44 93 ILE A N 1
ATOM 722 C CA . ILE A 1 93 ? 16.215 -7.761 -6.601 1.00 97.44 93 ILE A CA 1
ATOM 723 C C . ILE A 1 93 ? 17.254 -7.622 -5.490 1.00 97.44 93 ILE A C 1
ATOM 725 O O . ILE A 1 93 ? 18.422 -7.965 -5.687 1.00 97.44 93 ILE A O 1
ATOM 729 N N . ALA A 1 94 ? 16.816 -7.170 -4.320 1.00 96.19 94 ALA A N 1
ATOM 730 C CA . ALA A 1 94 ? 17.580 -7.233 -3.079 1.00 96.19 94 ALA A CA 1
ATOM 731 C C . ALA A 1 94 ? 16.984 -8.296 -2.141 1.00 96.19 94 ALA A C 1
ATOM 733 O O . ALA A 1 94 ? 15.874 -8.783 -2.355 1.00 96.19 94 ALA A O 1
ATOM 734 N N . SER A 1 95 ? 17.746 -8.712 -1.129 1.00 97.19 95 SER A N 1
ATOM 735 C CA . SER A 1 95 ? 17.326 -9.734 -0.164 1.00 97.19 95 SER A CA 1
ATOM 736 C C . SER A 1 95 ? 17.503 -9.233 1.259 1.00 97.19 95 SER A C 1
ATOM 738 O O . SER A 1 95 ? 18.589 -8.786 1.619 1.00 97.19 95 SER A O 1
ATOM 740 N N . ASP A 1 96 ? 16.443 -9.338 2.052 1.00 96.25 96 ASP A N 1
ATOM 741 C CA . ASP A 1 96 ? 16.436 -9.033 3.477 1.00 96.25 96 ASP A CA 1
ATOM 742 C C . ASP A 1 96 ? 15.217 -9.700 4.148 1.00 96.25 96 ASP A C 1
ATOM 744 O O . ASP A 1 96 ? 14.129 -9.670 3.571 1.00 96.25 96 ASP A O 1
ATOM 748 N N . PRO A 1 97 ? 15.345 -10.279 5.357 1.00 96.75 97 PRO A N 1
ATOM 749 C CA . PRO A 1 97 ? 14.238 -10.952 6.044 1.00 96.75 97 PRO A CA 1
ATOM 750 C C . PRO A 1 97 ? 13.046 -10.061 6.423 1.00 96.75 97 PRO A C 1
ATOM 752 O O . PRO A 1 97 ? 12.001 -10.593 6.788 1.00 96.75 97 PRO A O 1
ATOM 755 N N . SER A 1 98 ? 13.202 -8.734 6.408 1.00 95.38 98 SER A N 1
ATOM 756 C CA . SER A 1 98 ? 12.114 -7.793 6.705 1.00 95.38 98 SER A CA 1
ATOM 757 C C . SER A 1 98 ? 11.035 -7.753 5.621 1.00 95.38 98 SER A C 1
ATOM 759 O O . SER A 1 98 ? 9.894 -7.403 5.924 1.00 95.38 98 SER A O 1
ATOM 761 N N . PHE A 1 99 ? 11.372 -8.126 4.385 1.00 97.81 99 PHE A N 1
ATOM 762 C CA . PHE A 1 99 ? 10.444 -8.129 3.257 1.00 97.81 99 PHE A CA 1
ATOM 763 C C . PHE A 1 99 ? 9.631 -9.421 3.181 1.00 97.81 99 PHE A C 1
ATOM 765 O O . PHE A 1 99 ? 10.046 -10.480 3.669 1.00 97.81 99 PHE A O 1
ATOM 772 N N . SER A 1 100 ? 8.471 -9.354 2.531 1.00 96.81 100 SER A N 1
ATOM 773 C CA . SER A 1 100 ? 7.719 -10.553 2.190 1.00 96.81 100 SER A CA 1
ATOM 774 C C . SER A 1 100 ? 8.556 -11.433 1.262 1.00 96.81 100 SER A C 1
ATOM 776 O O . SER A 1 100 ? 9.352 -10.950 0.465 1.00 96.81 100 SER A O 1
ATOM 778 N N . GLY A 1 101 ? 8.533 -12.749 1.483 1.00 96.50 101 GLY A N 1
ATOM 779 C CA . GLY A 1 101 ? 9.422 -13.669 0.757 1.00 96.50 101 GLY A CA 1
ATOM 780 C C . GLY A 1 101 ? 10.933 -13.450 0.981 1.00 96.50 101 GLY A C 1
ATOM 781 O O . GLY A 1 101 ? 11.744 -14.180 0.405 1.00 96.50 101 GLY A O 1
ATOM 782 N N . GLY A 1 102 ? 11.330 -12.496 1.833 1.00 97.50 102 GLY A N 1
ATOM 783 C CA . GLY A 1 102 ? 12.715 -12.111 2.086 1.00 97.50 102 GLY A CA 1
ATOM 784 C C . GLY A 1 102 ? 13.374 -11.327 0.945 1.00 97.50 102 GLY A C 1
ATOM 785 O O . GLY A 1 102 ? 14.608 -11.285 0.879 1.00 97.50 102 GLY A O 1
ATOM 786 N N . ARG A 1 103 ? 12.595 -10.775 0.004 1.00 97.56 103 ARG A N 1
ATOM 787 C CA . ARG A 1 103 ? 13.100 -10.097 -1.198 1.00 97.56 103 ARG A CA 1
ATOM 788 C C . ARG A 1 103 ? 12.281 -8.857 -1.531 1.00 97.56 103 ARG A C 1
ATOM 790 O O . ARG A 1 103 ? 11.146 -8.720 -1.119 1.00 97.56 103 ARG A O 1
ATOM 797 N N . VAL A 1 104 ? 12.894 -7.943 -2.273 1.00 97.38 104 VAL A N 1
ATOM 798 C CA . VAL A 1 104 ? 12.259 -6.699 -2.719 1.00 97.38 104 VAL A CA 1
ATOM 799 C C . VAL A 1 104 ? 12.797 -6.330 -4.095 1.00 97.38 104 VAL A C 1
ATOM 801 O O . VAL A 1 104 ? 13.944 -6.659 -4.418 1.00 97.38 104 VAL A O 1
ATOM 804 N N . VAL A 1 105 ? 12.008 -5.629 -4.905 1.00 96.62 105 VAL A N 1
ATOM 805 C CA . VAL A 1 105 ? 12.476 -5.047 -6.168 1.00 96.62 105 VAL A CA 1
ATOM 806 C C . VAL A 1 105 ? 12.790 -3.571 -5.971 1.00 96.62 105 VAL A C 1
ATOM 808 O O . VAL A 1 105 ? 11.904 -2.770 -5.679 1.00 96.62 105 VAL A O 1
ATOM 811 N N . GLY A 1 106 ? 14.053 -3.208 -6.171 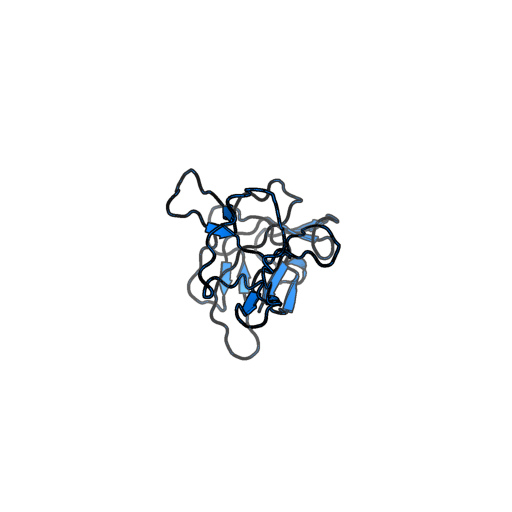1.00 91.44 106 GLY A N 1
ATOM 812 C CA . GLY A 1 106 ? 14.539 -1.836 -6.088 1.00 91.44 106 GLY A CA 1
ATOM 813 C C . GLY A 1 106 ? 14.909 -1.245 -7.444 1.00 91.44 106 GLY A C 1
ATOM 814 O O . GLY A 1 106 ? 14.762 -1.874 -8.496 1.00 91.44 106 GLY A O 1
ATOM 815 N N . TYR A 1 107 ? 15.403 -0.004 -7.415 1.00 86.56 107 TYR A N 1
ATOM 816 C CA . TYR A 1 107 ? 15.762 0.772 -8.615 1.00 86.56 107 TYR A CA 1
ATOM 817 C C . TYR A 1 107 ? 14.599 0.918 -9.613 1.00 86.56 107 TYR A C 1
ATOM 819 O O . TYR A 1 107 ? 14.791 0.978 -10.830 1.00 86.56 107 TYR A O 1
ATOM 827 N N . LEU A 1 108 ? 13.377 0.993 -9.082 1.00 80.94 108 LEU A N 1
ATOM 828 C CA . LEU A 1 108 ? 12.156 1.186 -9.852 1.00 80.94 108 LEU A CA 1
ATOM 829 C C . LEU A 1 108 ? 11.949 2.661 -10.225 1.00 80.94 108 LEU A C 1
ATOM 831 O O . LEU A 1 108 ? 12.303 3.579 -9.486 1.00 80.94 108 LEU A O 1
ATOM 835 N N . GLY A 1 109 ? 11.323 2.884 -11.379 1.00 70.00 109 GLY A N 1
ATOM 836 C CA . GLY A 1 109 ? 10.588 4.110 -11.731 1.00 70.00 109 GLY A CA 1
ATOM 837 C C . GLY A 1 109 ? 9.054 4.115 -11.380 1.00 70.00 109 GLY A C 1
ATOM 838 O O . GLY A 1 109 ? 8.656 3.495 -10.403 1.00 70.00 109 GLY A O 1
ATOM 839 N N . ARG A 1 110 ? 8.151 4.741 -12.181 1.00 62.84 110 ARG A N 1
ATOM 840 C CA . ARG A 1 110 ? 6.695 4.980 -11.881 1.00 62.84 110 ARG A CA 1
ATOM 841 C C . ARG A 1 110 ? 5.725 3.932 -12.450 1.00 62.84 110 ARG A C 1
ATOM 843 O O . ARG A 1 110 ? 6.039 3.298 -13.443 1.00 62.84 110 ARG A O 1
ATOM 850 N N . SER A 1 111 ? 4.513 3.783 -11.912 1.00 54.56 111 SER A N 1
ATOM 851 C CA . SER A 1 111 ? 3.614 2.665 -12.281 1.00 54.56 111 SER A CA 1
ATOM 852 C C . SER A 1 111 ? 2.437 3.002 -13.213 1.00 54.56 111 SER A C 1
ATOM 854 O O . SER A 1 111 ? 1.880 4.097 -13.158 1.00 54.56 111 SER A O 1
ATOM 856 N N . PHE A 1 112 ? 2.009 2.039 -14.039 1.00 58.41 112 PHE A N 1
ATOM 857 C CA . PHE A 1 112 ? 0.757 2.052 -14.807 1.00 58.41 112 PHE A CA 1
ATOM 858 C C . PHE A 1 112 ? 0.162 0.642 -14.971 1.00 58.41 112 PHE A C 1
ATOM 860 O O . PHE A 1 112 ? 0.843 -0.367 -14.813 1.00 58.41 112 PHE A O 1
ATOM 867 N N . VAL A 1 113 ? -1.127 0.564 -15.307 1.00 56.12 113 VAL A N 1
ATOM 868 C CA . VAL A 1 113 ? -1.876 -0.696 -15.468 1.00 56.12 113 VAL A CA 1
ATOM 869 C C . VAL A 1 113 ? -2.290 -0.877 -16.928 1.00 56.12 113 VAL A C 1
ATOM 871 O O . VAL A 1 113 ? -2.822 0.054 -17.528 1.00 56.12 113 VAL A O 1
ATOM 874 N N . ASN A 1 114 ? -2.080 -2.072 -17.489 1.00 56.44 114 ASN A N 1
ATOM 875 C CA . ASN A 1 114 ? -2.584 -2.525 -18.795 1.00 56.44 114 ASN A CA 1
ATOM 876 C C . ASN A 1 114 ? -2.314 -1.573 -19.982 1.00 56.44 114 ASN A C 1
ATOM 878 O O . ASN A 1 114 ? -3.141 -1.465 -20.884 1.00 56.44 114 ASN A O 1
ATOM 882 N N . GLY A 1 115 ? -1.193 -0.843 -19.988 1.00 60.16 115 GLY A N 1
ATOM 883 C CA . GLY A 1 115 ? -0.896 0.138 -21.046 1.00 60.16 115 GLY A CA 1
ATOM 884 C C . GLY A 1 115 ? -1.813 1.371 -21.052 1.00 60.16 115 GLY A C 1
ATOM 885 O O . GLY A 1 115 ? -1.825 2.115 -22.030 1.00 60.16 115 GLY A O 1
ATOM 886 N N . GLY A 1 116 ? -2.595 1.579 -19.988 1.00 67.62 116 GLY A N 1
ATOM 887 C CA . GLY A 1 116 ? -3.410 2.772 -19.786 1.00 67.62 116 GLY A CA 1
ATOM 888 C C . GLY A 1 116 ? -2.594 3.989 -19.341 1.00 67.62 116 GLY A C 1
ATOM 889 O O . GLY A 1 116 ? -1.370 3.944 -19.237 1.00 67.62 116 GLY A O 1
ATOM 890 N N . SER A 1 117 ? -3.291 5.093 -19.051 1.00 72.56 117 SER A N 1
ATOM 891 C CA . SER A 1 117 ? -2.654 6.315 -18.544 1.00 72.56 117 SER A CA 1
ATOM 892 C C . SER A 1 117 ? -1.899 6.051 -17.241 1.00 72.56 117 SER A C 1
ATOM 894 O O . SER A 1 117 ? -2.410 5.378 -16.342 1.00 72.56 117 SER A O 1
ATOM 896 N N . ASN A 1 118 ? -0.713 6.645 -17.117 1.00 75.50 118 ASN A N 1
ATOM 897 C CA . ASN A 1 118 ? 0.101 6.550 -15.910 1.00 75.50 118 ASN A CA 1
ATOM 898 C C . ASN A 1 118 ? -0.652 7.110 -14.699 1.00 75.50 118 ASN A C 1
ATOM 900 O O . ASN A 1 118 ? -1.226 8.201 -14.766 1.00 75.50 118 ASN A O 1
ATOM 904 N N . VAL A 1 119 ? -0.601 6.379 -13.583 1.00 85.31 119 VAL A N 1
ATOM 905 C CA . VAL A 1 119 ? -1.118 6.836 -12.291 1.00 85.31 119 VAL A CA 1
ATOM 906 C C . VAL A 1 119 ? 0.066 7.070 -11.369 1.00 85.31 119 VAL A C 1
ATOM 908 O O . VAL A 1 119 ? 0.855 6.172 -11.087 1.00 85.31 119 VAL A O 1
ATOM 911 N N . LEU A 1 120 ? 0.196 8.304 -10.892 1.00 85.69 120 LEU A N 1
ATOM 912 C CA . LEU A 1 120 ? 1.205 8.656 -9.909 1.00 85.69 120 LEU A CA 1
ATOM 913 C C . LEU A 1 120 ? 0.720 8.257 -8.516 1.00 85.69 120 LEU A C 1
ATOM 915 O O . LEU A 1 120 ? -0.343 8.697 -8.083 1.00 85.69 120 LEU A O 1
ATOM 919 N N . VAL A 1 121 ? 1.520 7.459 -7.813 1.00 91.00 121 VAL A N 1
ATOM 920 C CA . VAL A 1 121 ? 1.268 7.077 -6.421 1.00 91.00 121 VAL A CA 1
ATOM 921 C C . VAL A 1 121 ? 2.368 7.671 -5.553 1.00 91.00 121 VAL A C 1
ATOM 923 O O . VAL A 1 121 ? 3.550 7.438 -5.798 1.00 91.00 121 VAL A O 1
ATOM 926 N N . ASP A 1 122 ? 1.976 8.463 -4.558 1.00 91.56 122 ASP A N 1
ATOM 927 C CA . ASP A 1 122 ? 2.908 8.992 -3.564 1.00 91.56 122 ASP A CA 1
ATOM 928 C C . ASP A 1 122 ? 3.395 7.847 -2.660 1.00 91.56 122 ASP A C 1
ATOM 930 O O . ASP A 1 122 ? 2.582 7.114 -2.097 1.00 91.56 122 ASP A O 1
ATOM 934 N N . GLN A 1 123 ? 4.714 7.733 -2.482 1.00 93.75 123 GLN A N 1
ATOM 935 C CA . GLN A 1 123 ? 5.363 6.795 -1.558 1.00 93.75 123 GLN A CA 1
ATOM 936 C C . GLN A 1 123 ? 5.974 7.591 -0.389 1.00 93.75 123 GLN A C 1
ATOM 938 O O . GLN A 1 123 ? 7.040 8.189 -0.549 1.00 93.75 123 GLN A O 1
ATOM 943 N N . PRO A 1 124 ? 5.293 7.685 0.770 1.00 95.06 124 PRO A N 1
ATOM 944 C CA . PRO A 1 124 ? 5.824 8.376 1.941 1.00 95.06 124 PRO A CA 1
ATOM 945 C C . PRO A 1 124 ? 7.105 7.719 2.462 1.00 95.06 124 PRO A C 1
ATOM 947 O O . PRO A 1 124 ? 7.317 6.524 2.275 1.00 95.06 124 PRO A O 1
ATOM 950 N N . ASN A 1 125 ? 7.916 8.488 3.193 1.00 95.31 125 ASN A N 1
ATOM 951 C CA . ASN A 1 125 ? 9.045 7.937 3.940 1.00 95.31 125 ASN A CA 1
ATOM 952 C C . ASN A 1 125 ? 8.542 6.864 4.926 1.00 95.31 125 ASN A C 1
ATOM 954 O O . ASN A 1 125 ? 7.631 7.123 5.715 1.00 95.31 125 ASN A O 1
ATOM 958 N N . THR A 1 126 ? 9.130 5.672 4.861 1.00 95.50 126 THR A N 1
ATOM 959 C CA . THR A 1 126 ? 8.742 4.510 5.669 1.00 95.50 126 THR A CA 1
ATOM 960 C C . THR A 1 126 ? 9.428 4.454 7.036 1.00 95.50 126 THR A C 1
ATOM 962 O O . THR A 1 126 ? 9.039 3.660 7.883 1.00 95.50 126 THR A O 1
ATOM 965 N N . GLY A 1 127 ? 10.433 5.299 7.275 1.00 95.44 127 GLY A N 1
ATOM 966 C CA . GLY A 1 127 ? 11.284 5.29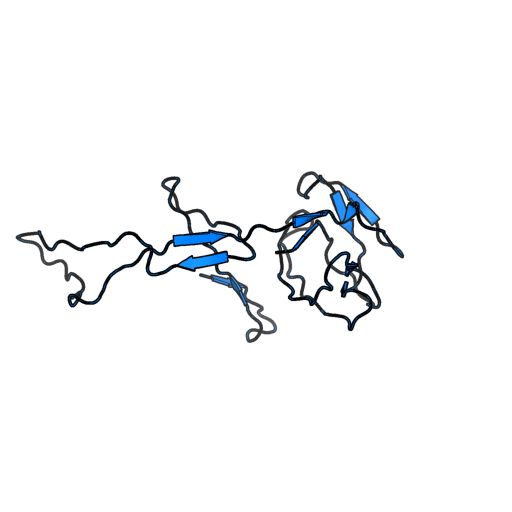4 8.467 1.00 95.44 127 GLY A CA 1
ATOM 967 C C . GLY A 1 127 ? 12.616 4.557 8.284 1.00 95.44 127 GLY A C 1
ATOM 968 O O . GLY A 1 127 ? 13.495 4.698 9.131 1.00 95.44 127 GLY A O 1
ATOM 969 N N . GLY A 1 128 ? 12.804 3.822 7.181 1.00 94.56 128 GLY A N 1
ATOM 970 C CA . GLY A 1 128 ? 14.057 3.140 6.837 1.00 94.56 128 GLY A CA 1
ATOM 971 C C . GLY A 1 128 ? 13.889 2.153 5.677 1.00 94.56 128 GLY A C 1
ATOM 972 O O . GLY A 1 128 ? 12.776 1.728 5.387 1.00 94.56 128 GLY A O 1
ATOM 973 N N . GLY A 1 129 ? 14.991 1.755 5.031 1.00 92.25 129 GLY A N 1
ATOM 974 C CA . GLY A 1 129 ? 14.956 0.857 3.859 1.00 92.25 129 GLY A CA 1
ATOM 975 C C . GLY A 1 129 ? 14.406 -0.550 4.134 1.00 92.25 129 GLY A C 1
ATOM 976 O O . GLY A 1 129 ? 13.929 -1.206 3.223 1.00 92.25 129 GLY A O 1
ATOM 977 N N . HIS A 1 130 ? 14.412 -0.978 5.398 1.00 94.88 130 HIS A N 1
ATOM 978 C CA . HIS A 1 130 ? 13.893 -2.273 5.864 1.00 94.88 130 HIS A CA 1
ATOM 979 C C . HIS A 1 130 ? 12.554 -2.137 6.609 1.00 94.88 130 HIS A C 1
ATOM 981 O O . HIS A 1 130 ? 12.152 -3.020 7.364 1.00 94.88 130 HIS A O 1
ATOM 987 N N . VAL A 1 131 ? 11.889 -0.985 6.475 1.00 95.19 131 VAL A N 1
ATOM 988 C CA . VAL A 1 131 ? 10.580 -0.718 7.077 1.00 95.19 131 VAL A CA 1
ATOM 989 C C . VAL A 1 131 ? 9.567 -0.577 5.953 1.00 95.19 131 VAL A C 1
ATOM 991 O O . VAL A 1 131 ? 9.736 0.252 5.059 1.00 95.19 131 VAL A O 1
ATOM 994 N N . ILE A 1 132 ? 8.514 -1.388 6.006 1.00 94.69 132 ILE A N 1
ATOM 995 C CA . ILE A 1 132 ? 7.534 -1.512 4.931 1.00 94.69 132 ILE A CA 1
ATOM 996 C C . ILE A 1 132 ? 6.242 -0.789 5.322 1.00 94.69 132 ILE A C 1
ATOM 998 O O . ILE A 1 132 ? 5.759 -0.877 6.451 1.00 94.69 132 ILE A O 1
ATOM 1002 N N . LEU A 1 133 ? 5.675 -0.073 4.355 1.00 95.12 133 LEU A N 1
ATOM 1003 C CA . LEU A 1 133 ? 4.398 0.629 4.437 1.00 95.12 133 LEU A CA 1
ATOM 1004 C C . LEU A 1 133 ? 3.605 0.340 3.160 1.00 95.12 133 LEU A C 1
ATOM 1006 O O . LEU A 1 133 ? 4.152 0.430 2.064 1.00 95.12 133 LEU A O 1
ATOM 1010 N N . SER A 1 134 ? 2.300 0.110 3.288 1.00 96.19 134 SER A N 1
ATOM 1011 C CA . SER A 1 134 ? 1.371 0.069 2.158 1.00 96.19 134 SER A CA 1
ATOM 1012 C C . SER A 1 134 ? 0.742 1.444 1.881 1.00 96.19 134 SER A C 1
ATOM 1014 O O . SER A 1 134 ? 0.450 2.238 2.786 1.00 96.19 134 SER A O 1
ATOM 1016 N N . VAL A 1 135 ? 0.501 1.736 0.600 1.00 95.75 135 VAL A N 1
ATOM 1017 C CA . VAL A 1 135 ? -0.322 2.867 0.149 1.00 95.75 135 VAL A CA 1
ATOM 1018 C C . VAL A 1 135 ? -1.351 2.378 -0.872 1.00 95.75 135 VAL A C 1
ATOM 1020 O O . VAL A 1 135 ? -0.991 1.638 -1.788 1.00 95.75 135 VAL A O 1
ATOM 1023 N N . PRO A 1 136 ? -2.632 2.760 -0.742 1.00 95.19 136 PRO A N 1
ATOM 1024 C CA . PRO A 1 136 ? -3.657 2.304 -1.665 1.00 95.19 136 PRO A CA 1
ATOM 1025 C C . PRO A 1 136 ? -3.626 3.110 -2.966 1.00 95.19 136 PRO A C 1
ATOM 1027 O O . PRO A 1 136 ? -3.472 4.334 -2.963 1.00 95.19 136 PRO A O 1
ATOM 1030 N N . VAL A 1 137 ? -3.880 2.428 -4.079 1.00 93.38 137 VAL A N 1
ATOM 1031 C CA . VAL A 1 137 ? -4.199 3.045 -5.367 1.00 93.38 137 VAL A CA 1
ATOM 1032 C C . VAL A 1 137 ? -5.402 2.327 -5.962 1.00 93.38 137 VAL A C 1
ATOM 1034 O O . VAL A 1 137 ? -5.451 1.100 -6.004 1.00 93.38 137 VAL A O 1
ATOM 1037 N N . LYS A 1 138 ? -6.398 3.090 -6.414 1.00 92.06 138 LYS A N 1
ATOM 1038 C CA . LYS A 1 138 ? -7.541 2.523 -7.128 1.00 92.06 138 LYS A CA 1
ATOM 1039 C C . LYS A 1 138 ? -7.207 2.449 -8.611 1.00 92.06 138 LYS A C 1
ATOM 1041 O O . LYS A 1 138 ? -6.916 3.472 -9.227 1.00 92.06 138 LYS A O 1
ATOM 1046 N N . VAL A 1 139 ? -7.292 1.252 -9.175 1.00 90.06 139 VAL A N 1
ATOM 1047 C CA . VAL A 1 139 ? -7.055 0.993 -10.597 1.00 90.06 139 VAL A CA 1
ATOM 1048 C C . VAL A 1 139 ? -8.234 0.236 -11.194 1.00 90.06 139 VAL A C 1
ATOM 1050 O O . VAL A 1 139 ? -8.929 -0.495 -10.491 1.00 90.06 139 VAL A O 1
ATOM 1053 N N . ASN A 1 140 ? -8.471 0.425 -12.490 1.00 90.56 140 ASN A N 1
ATOM 1054 C CA . ASN A 1 140 ? -9.468 -0.349 -13.220 1.00 90.56 140 ASN A CA 1
ATOM 1055 C C . ASN A 1 140 ? -8.788 -1.575 -13.828 1.00 90.56 140 ASN A C 1
ATOM 1057 O O . ASN A 1 140 ? -7.795 -1.441 -14.545 1.00 90.56 140 ASN A O 1
ATOM 1061 N N . LEU A 1 141 ? -9.334 -2.752 -13.541 1.00 91.88 141 LEU A N 1
ATOM 1062 C CA . LEU A 1 141 ? -8.868 -4.023 -14.080 1.00 91.88 141 LEU A CA 1
ATOM 1063 C C . LEU A 1 141 ? -9.860 -4.540 -15.121 1.00 91.88 141 LEU A C 1
ATOM 1065 O O . LEU A 1 141 ? -11.067 -4.313 -15.022 1.00 91.88 141 LEU A O 1
ATOM 1069 N N . ASN A 1 142 ? -9.342 -5.262 -16.105 1.00 93.38 142 ASN A N 1
ATOM 1070 C CA . ASN A 1 142 ? -10.147 -6.075 -17.000 1.00 93.38 142 ASN A CA 1
ATOM 1071 C C . ASN A 1 142 ? -10.581 -7.355 -16.278 1.00 93.38 142 ASN A C 1
ATOM 1073 O O . ASN A 1 142 ? -9.913 -7.818 -15.351 1.00 93.38 142 ASN A O 1
ATOM 1077 N N . SER A 1 143 ? -11.671 -7.965 -16.739 1.00 95.12 143 SER A N 1
ATOM 1078 C CA . SER A 1 143 ? -11.972 -9.343 -16.348 1.00 95.12 143 SER A CA 1
ATOM 1079 C C . SER A 1 143 ? -10.867 -10.276 -16.857 1.00 95.12 143 SER A C 1
ATOM 1081 O O . SER A 1 143 ? -10.423 -10.146 -17.999 1.00 95.12 143 SER A O 1
ATOM 1083 N N . GLY A 1 144 ? -10.424 -11.213 -16.017 1.00 96.25 144 GLY A N 1
ATOM 1084 C CA . GLY A 1 144 ? -9.341 -12.141 -16.340 1.00 96.25 144 GLY A CA 1
ATOM 1085 C C . GLY A 1 144 ? -7.948 -11.588 -16.024 1.00 96.25 144 GLY A C 1
ATOM 1086 O O . GLY A 1 144 ? -7.738 -10.937 -15.001 1.00 96.25 144 GLY A O 1
ATOM 1087 N N . ALA A 1 145 ? -6.973 -11.911 -16.876 1.00 94.19 145 ALA A N 1
ATOM 1088 C CA . ALA A 1 145 ? -5.577 -11.552 -16.654 1.00 94.19 145 ALA A CA 1
ATOM 1089 C C . ALA A 1 145 ? -5.327 -10.051 -16.871 1.00 94.19 145 ALA A C 1
ATOM 1091 O O . ALA A 1 145 ? -5.828 -9.446 -17.818 1.00 94.19 145 ALA A O 1
ATOM 1092 N N . ASN A 1 146 ? -4.509 -9.468 -15.998 1.00 94.75 146 ASN A N 1
ATOM 1093 C CA . ASN A 1 146 ? -4.097 -8.070 -16.042 1.00 94.75 146 ASN A CA 1
ATOM 1094 C C . ASN A 1 146 ? -2.577 -7.984 -15.893 1.00 94.75 146 ASN A C 1
ATOM 1096 O O . ASN A 1 146 ? -1.970 -8.820 -15.228 1.00 94.75 146 ASN A O 1
ATOM 1100 N N . SER A 1 147 ? -1.978 -6.951 -16.478 1.00 92.44 147 SER A N 1
ATOM 1101 C CA . SER A 1 147 ? -0.575 -6.599 -16.284 1.00 92.44 147 SER A CA 1
ATOM 1102 C C . SER A 1 147 ? -0.476 -5.235 -15.614 1.00 92.44 147 SER A C 1
ATOM 1104 O O . SER A 1 147 ? -1.107 -4.267 -16.044 1.00 92.44 147 SER A O 1
ATOM 1106 N N . ILE A 1 148 ? 0.319 -5.153 -14.551 1.00 91.75 148 ILE A N 1
ATOM 1107 C CA . ILE A 1 148 ? 0.608 -3.910 -13.840 1.00 91.75 148 ILE A CA 1
ATOM 1108 C C . ILE A 1 148 ? 2.111 -3.690 -13.915 1.00 91.75 148 ILE A C 1
ATOM 1110 O O . ILE A 1 148 ? 2.895 -4.510 -13.448 1.00 91.75 148 ILE A O 1
ATOM 1114 N N . THR A 1 149 ? 2.511 -2.584 -14.523 1.00 90.81 149 THR A N 1
ATOM 1115 C CA . THR A 1 149 ? 3.907 -2.186 -14.645 1.00 90.81 149 THR A CA 1
ATOM 1116 C C . THR A 1 149 ? 4.224 -1.161 -13.572 1.00 90.81 149 THR A C 1
ATOM 1118 O O . THR A 1 149 ? 3.515 -0.175 -13.426 1.00 90.81 149 THR A O 1
ATOM 1121 N N . PHE A 1 150 ? 5.319 -1.365 -12.854 1.00 90.94 150 PHE A N 1
ATOM 1122 C CA . PHE A 1 150 ? 5.937 -0.388 -11.965 1.00 90.94 150 PHE A CA 1
ATOM 1123 C C . PHE A 1 150 ? 7.260 -0.027 -12.613 1.00 90.94 150 PHE A C 1
ATOM 1125 O O . PHE A 1 150 ? 7.947 -0.913 -13.110 1.00 90.94 150 PHE A O 1
ATOM 1132 N N . GLY A 1 151 ? 7.629 1.242 -12.672 1.00 84.06 151 GLY A N 1
ATOM 1133 C CA . GLY A 1 151 ? 8.947 1.600 -13.172 1.00 84.06 151 GLY A CA 1
ATOM 1134 C C 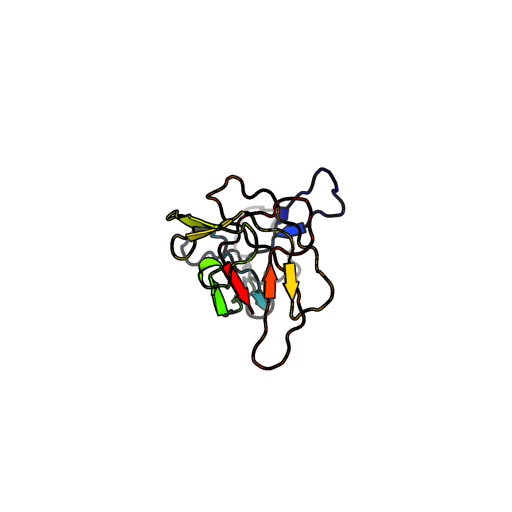. GLY A 1 151 ? 9.059 2.558 -14.355 1.00 84.06 151 GLY A C 1
ATOM 1135 O O . GLY A 1 151 ? 10.124 3.111 -14.599 1.00 84.06 151 GLY A O 1
ATOM 1136 N N . SER A 1 152 ? 8.013 2.740 -15.144 1.00 81.94 152 SER A N 1
ATOM 1137 C CA . SER A 1 152 ? 8.135 3.275 -16.493 1.00 81.94 152 SER A CA 1
ATOM 1138 C C . SER A 1 152 ? 8.049 4.801 -16.574 1.00 81.94 152 SER A C 1
ATOM 1140 O O . SER A 1 152 ? 7.191 5.436 -15.959 1.00 81.94 152 SER A O 1
ATOM 1142 N N . GLY A 1 153 ? 8.929 5.391 -17.389 1.00 76.25 153 GLY A N 1
ATOM 1143 C CA . GLY A 1 153 ? 8.802 6.769 -17.871 1.00 76.25 153 GLY A CA 1
ATOM 1144 C C . GLY A 1 153 ? 9.003 7.884 -16.838 1.00 76.25 153 GLY A C 1
ATOM 1145 O O . GLY A 1 153 ? 8.562 9.002 -17.092 1.00 76.25 153 GLY A O 1
ATOM 1146 N N . GLN A 1 154 ? 9.648 7.624 -15.693 1.00 79.31 154 GLN A N 1
ATOM 1147 C CA . GLN A 1 154 ? 10.070 8.685 -14.763 1.00 79.31 154 GLN A CA 1
ATOM 1148 C C . GLN A 1 154 ? 11.584 8.885 -14.741 1.00 79.31 154 GLN A C 1
ATOM 1150 O O . GLN A 1 154 ? 12.344 8.008 -15.139 1.00 79.31 154 GLN A O 1
ATOM 1155 N N . THR A 1 155 ? 12.007 10.045 -14.242 1.00 84.50 155 THR A N 1
ATOM 1156 C CA . THR A 1 155 ? 13.417 10.448 -14.133 1.00 84.50 155 THR A CA 1
ATOM 1157 C C . THR A 1 155 ? 13.988 10.317 -12.719 1.00 84.50 155 THR A C 1
ATOM 1159 O O . THR A 1 155 ? 15.196 10.441 -12.542 1.00 84.50 155 THR A O 1
ATOM 1162 N N . ASN A 1 156 ? 13.148 10.079 -11.709 1.00 85.69 156 ASN A N 1
ATOM 1163 C CA . ASN A 1 156 ? 13.549 9.836 -10.321 1.00 85.69 156 ASN A CA 1
ATOM 1164 C C . ASN A 1 156 ? 13.452 8.343 -9.960 1.00 85.69 156 ASN A C 1
ATOM 1166 O O . ASN A 1 156 ? 12.850 7.565 -10.694 1.00 85.69 156 ASN A O 1
ATOM 1170 N N . TYR A 1 157 ? 13.991 7.943 -8.809 1.00 88.50 157 TYR A N 1
ATOM 1171 C CA . TYR A 1 157 ? 13.742 6.612 -8.245 1.00 88.50 157 TYR A CA 1
ATOM 1172 C C . TYR A 1 157 ? 12.439 6.591 -7.434 1.00 88.50 157 TYR A C 1
ATOM 1174 O O . TYR A 1 157 ? 12.086 7.577 -6.781 1.00 88.50 157 TYR A O 1
ATOM 1182 N N . ALA A 1 158 ? 11.716 5.479 -7.522 1.00 90.94 158 ALA A N 1
ATOM 1183 C CA . ALA A 1 158 ? 10.633 5.103 -6.624 1.00 90.94 158 ALA A CA 1
ATOM 1184 C C . ALA A 1 158 ? 11.201 4.421 -5.368 1.00 90.94 158 ALA A C 1
ATOM 1186 O O . ALA A 1 158 ? 12.369 4.035 -5.339 1.00 90.94 158 ALA A O 1
ATOM 1187 N N . GLY A 1 159 ? 10.371 4.278 -4.336 1.00 91.56 159 GLY A N 1
ATOM 1188 C CA . GLY A 1 159 ? 10.670 3.371 -3.229 1.00 91.56 159 GLY A CA 1
ATOM 1189 C C . GLY A 1 159 ? 10.652 1.916 -3.696 1.00 91.56 159 GLY A C 1
ATOM 1190 O O . GLY A 1 159 ? 9.930 1.585 -4.644 1.00 91.56 159 GLY A O 1
ATOM 1191 N N . ASP A 1 160 ? 11.423 1.071 -3.016 1.00 95.56 160 ASP A N 1
ATOM 1192 C CA . ASP A 1 160 ? 11.497 -0.360 -3.305 1.00 95.56 160 ASP A CA 1
ATOM 1193 C C . ASP A 1 160 ? 10.116 -1.020 -3.128 1.00 95.56 160 ASP A C 1
ATOM 1195 O O . ASP A 1 160 ? 9.347 -0.671 -2.226 1.00 95.56 160 ASP A O 1
ATOM 1199 N N . LEU A 1 161 ? 9.771 -1.942 -4.028 1.00 96.81 161 LEU A N 1
ATOM 1200 C CA . LEU A 1 161 ? 8.487 -2.634 -4.047 1.00 96.81 161 LEU A CA 1
ATOM 1201 C C . LEU A 1 161 ? 8.654 -4.049 -3.498 1.00 96.81 161 LEU A C 1
ATOM 1203 O O . LEU A 1 161 ? 9.326 -4.874 -4.110 1.00 96.81 161 LEU A O 1
ATOM 1207 N N . ASP A 1 162 ? 8.025 -4.300 -2.355 1.00 98.31 162 ASP A N 1
ATOM 1208 C CA . ASP A 1 162 ? 7.929 -5.617 -1.715 1.00 98.31 162 ASP A CA 1
ATOM 1209 C C . ASP A 1 162 ? 6.878 -6.459 -2.449 1.00 98.31 162 ASP A C 1
ATOM 1211 O O . ASP A 1 162 ? 7.188 -7.336 -3.249 1.00 98.31 162 ASP A O 1
ATOM 1215 N N . ARG A 1 163 ? 5.608 -6.074 -2.306 1.00 97.81 163 ARG A N 1
ATOM 1216 C CA . ARG A 1 163 ? 4.483 -6.755 -2.948 1.00 97.81 163 ARG A CA 1
ATOM 1217 C C . ARG A 1 163 ? 3.300 -5.837 -3.167 1.00 97.81 163 ARG A C 1
ATOM 1219 O O . ARG A 1 163 ? 3.221 -4.742 -2.608 1.00 97.81 163 ARG A O 1
ATOM 1226 N N . ILE A 1 164 ? 2.330 -6.334 -3.924 1.00 97.75 164 ILE A N 1
ATOM 1227 C CA . ILE A 1 164 ? 0.989 -5.752 -3.988 1.00 97.75 164 ILE A CA 1
ATOM 1228 C C . ILE A 1 164 ? -0.055 -6.720 -3.453 1.00 97.75 164 ILE A C 1
ATOM 1230 O O . ILE A 1 164 ? 0.109 -7.938 -3.517 1.00 97.75 164 ILE A O 1
ATOM 1234 N N . ILE A 1 165 ? -1.161 -6.161 -2.967 1.00 97.81 165 ILE A N 1
ATOM 1235 C CA . ILE A 1 165 ? -2.358 -6.910 -2.596 1.00 97.81 165 ILE A CA 1
ATOM 1236 C C . ILE A 1 165 ? -3.523 -6.349 -3.407 1.00 97.81 165 ILE A C 1
ATOM 1238 O O . ILE A 1 165 ? -3.780 -5.144 -3.380 1.00 97.81 165 ILE A O 1
ATOM 1242 N N . VAL A 1 166 ? -4.212 -7.219 -4.142 1.00 97.25 166 VAL A N 1
ATOM 1243 C CA . VAL A 1 166 ? -5.396 -6.870 -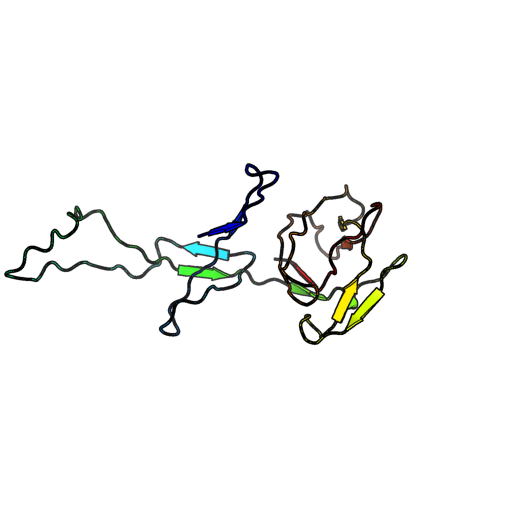4.938 1.00 97.25 166 VAL A CA 1
ATOM 1244 C C . VAL A 1 166 ? -6.641 -7.362 -4.202 1.00 97.25 166 VAL A C 1
ATOM 1246 O O . VAL A 1 166 ? -6.750 -8.562 -3.945 1.00 97.25 166 VAL A O 1
ATOM 1249 N N . TYR A 1 167 ? -7.535 -6.432 -3.857 1.00 95.69 167 TYR A N 1
ATOM 1250 C CA . TYR A 1 167 ? -8.783 -6.654 -3.111 1.00 95.69 167 TYR A CA 1
ATOM 1251 C C . TYR A 1 167 ? -10.013 -6.637 -4.021 1.00 95.69 167 TYR A C 1
ATOM 1253 O O . TYR A 1 167 ? -9.970 -5.926 -5.053 1.00 95.69 167 TYR A O 1
#

Secondary structure (DSSP, 8-state):
-EEE--GGGGGG-EEE---EE-TTSS-EE---SSEEEEEEEEEEE------SS---------TT--EEEEEEEEPP-EEEEGGGSPP-TT-EEEE-TTSGGGEEEES----EETT-----------SSTT------------SS---EE-STT-SSPPPPB-EEEE-

pLDDT: mean 84.42, std 17.22, range [42.97, 98.38]

Organism: NCBI:txid98765

Foldseek 3Di:
DDWQADPVCRVPIDDDDFDFDCPVVDTDGDPAPDKDKDQPQFDWDDDDPDDPDDDDVDPPPDPPDIDGPIDMDGDAWDKDFPVPDDDDDPWDKDAAPLFDVRIWIFQAAFKDKQPDDGDGDDDDDQVDLSGDDDDDDDDDDDPDDIDMDIHPDDDDTDRIGGIDTGD